Protein AF-A0AAU0QFX9-F1 (afdb_monomer_lite)

Foldseek 3Di:
DDDDDDDDDDPVVQVVLVVVCVVVVHDSVVSVVVVCVVCVVVVVVVVVVVVVVVCCVVVVDDDDDPCRVCVVVVNPDDPPPCPVVPPD

Secondary structure (DSSP, 8-state):
-PPP------HHHHHHHHHHHHHHTS-HHHHHHHHHHHHHHHHHHHHHHHHHHHHHHHTSS----HHHHHHHHT--SPPPTTTTTS--

pLDDT: mean 85.02, std 14.3, range [42.19, 97.88]

Sequence (88 aa):
MTEPMTVHLPEDMRERVVGIARIADCSSDEIIRRAVEYGLDRAEWEVHILEQVRQIRSGEQKTFSVEEIDEMLGIAGEPGEGALEDIR

Radius of gyration: 23.63 Å; chains: 1; bounding box: 54×40×48 Å

Structure (mmCIF, N/CA/C/O backbone):
data_AF-A0AAU0QFX9-F1
#
_entry.id   AF-A0AAU0QFX9-F1
#
loop_
_atom_site.group_PDB
_atom_site.id
_atom_site.type_symbol
_atom_site.label_atom_id
_atom_site.label_alt_id
_atom_site.label_comp_id
_atom_site.label_asym_id
_atom_site.label_entity_id
_atom_site.label_seq_id
_atom_site.pdbx_PDB_ins_code
_atom_site.Cartn_x
_atom_site.Cartn_y
_atom_site.Cartn_z
_atom_site.occupancy
_atom_site.B_iso_or_equiv
_atom_site.auth_seq_id
_atom_site.auth_comp_id
_atom_site.auth_asym_id
_atom_site.auth_atom_id
_atom_site.pdbx_PDB_model_num
ATOM 1 N N . MET A 1 1 ? 17.474 12.836 4.631 1.00 43.97 1 MET A N 1
ATOM 2 C CA . MET A 1 1 ? 18.246 11.856 3.837 1.00 43.97 1 MET A CA 1
ATOM 3 C C . MET A 1 1 ? 17.368 10.636 3.680 1.00 43.97 1 MET A C 1
ATOM 5 O O . MET A 1 1 ? 16.800 10.214 4.675 1.00 43.97 1 MET A O 1
ATOM 9 N N . THR A 1 2 ? 17.187 10.141 2.461 1.00 71.50 2 THR A N 1
ATOM 10 C CA . THR A 1 2 ? 16.379 8.945 2.192 1.00 71.50 2 THR A CA 1
ATOM 11 C C . THR A 1 2 ? 17.262 7.717 2.390 1.00 71.50 2 THR A C 1
ATOM 13 O O . THR A 1 2 ? 18.314 7.625 1.759 1.00 71.50 2 THR A O 1
ATOM 16 N N . GLU A 1 3 ? 16.882 6.813 3.289 1.00 84.94 3 GLU A N 1
ATOM 17 C CA . GLU A 1 3 ? 17.614 5.562 3.505 1.00 84.94 3 GLU A CA 1
ATOM 18 C C . GLU A 1 3 ? 17.178 4.508 2.474 1.00 84.94 3 GLU A C 1
ATOM 20 O O . GLU A 1 3 ? 15.989 4.424 2.152 1.00 84.94 3 GLU A O 1
ATOM 25 N N . PRO A 1 4 ? 18.111 3.719 1.912 1.00 85.88 4 PRO A N 1
ATOM 26 C CA . PRO A 1 4 ? 17.769 2.699 0.931 1.00 85.88 4 PRO A CA 1
ATOM 27 C C . PRO A 1 4 ? 17.007 1.546 1.593 1.00 85.88 4 PRO A C 1
ATOM 29 O O . PRO A 1 4 ? 17.459 0.967 2.579 1.00 85.88 4 PRO A O 1
ATOM 32 N N . MET A 1 5 ? 15.871 1.172 1.007 1.00 86.50 5 MET A N 1
ATOM 33 C CA . MET A 1 5 ? 15.085 0.006 1.408 1.00 86.50 5 MET A CA 1
ATOM 34 C C . MET A 1 5 ? 15.244 -1.101 0.366 1.00 86.50 5 MET A C 1
ATOM 36 O O . MET A 1 5 ? 15.117 -0.855 -0.831 1.00 86.50 5 MET A O 1
ATOM 40 N N . THR A 1 6 ? 15.504 -2.331 0.813 1.00 91.00 6 THR A N 1
ATOM 41 C CA . THR A 1 6 ? 15.515 -3.503 -0.075 1.00 91.00 6 THR A CA 1
ATOM 42 C C . THR A 1 6 ? 14.147 -4.170 -0.051 1.00 91.00 6 THR A C 1
ATOM 44 O O . THR A 1 6 ? 13.646 -4.508 1.020 1.00 91.00 6 THR A O 1
ATOM 47 N N . VAL A 1 7 ? 13.557 -4.384 -1.228 1.00 89.62 7 VAL A N 1
ATOM 48 C CA . VAL A 1 7 ? 12.263 -5.059 -1.384 1.00 89.62 7 VAL A CA 1
ATOM 49 C C . VAL A 1 7 ? 12.455 -6.344 -2.181 1.00 89.62 7 VAL A C 1
ATOM 51 O O . VAL A 1 7 ? 13.066 -6.349 -3.250 1.00 89.62 7 VAL A O 1
ATOM 54 N N . HIS A 1 8 ? 11.909 -7.445 -1.668 1.00 93.94 8 HIS A N 1
ATOM 55 C CA . HIS A 1 8 ? 11.890 -8.720 -2.373 1.00 93.94 8 HIS A CA 1
ATOM 56 C C . HIS A 1 8 ? 10.591 -8.854 -3.161 1.00 93.94 8 HIS A C 1
ATOM 58 O O . HIS A 1 8 ? 9.510 -8.918 -2.581 1.00 93.94 8 HIS A O 1
ATOM 64 N N . LEU A 1 9 ? 10.712 -8.912 -4.487 1.00 93.69 9 LEU A N 1
ATOM 65 C CA . LEU A 1 9 ? 9.583 -9.123 -5.387 1.00 93.69 9 LEU A CA 1
ATOM 66 C C . LEU A 1 9 ? 9.605 -10.551 -5.948 1.00 93.69 9 LEU A C 1
ATOM 68 O O . LEU A 1 9 ? 10.670 -10.987 -6.416 1.00 93.69 9 LEU A O 1
ATOM 72 N N . PRO A 1 10 ? 8.450 -11.245 -5.953 1.00 97.00 10 PRO A N 1
ATOM 73 C CA . PRO A 1 10 ? 8.226 -12.427 -6.780 1.00 97.00 10 PRO A CA 1
ATOM 74 C C . PRO A 1 10 ? 8.606 -12.180 -8.248 1.00 97.00 10 PRO A C 1
ATOM 76 O O . PRO A 1 10 ? 8.587 -11.040 -8.724 1.00 97.00 10 PRO A O 1
ATOM 79 N N . GLU A 1 11 ? 8.986 -13.240 -8.962 1.00 96.38 11 GLU A N 1
ATOM 80 C CA . GLU A 1 11 ? 9.491 -13.151 -10.340 1.00 96.38 11 GLU A CA 1
ATOM 81 C C . GLU A 1 11 ? 8.479 -12.494 -11.290 1.00 96.38 11 GLU A C 1
ATOM 83 O O . GLU A 1 11 ? 8.825 -11.547 -11.994 1.00 96.38 11 GLU A O 1
ATOM 88 N N . ASP A 1 12 ? 7.211 -12.892 -11.209 1.00 97.38 12 ASP A N 1
ATOM 89 C CA . ASP A 1 12 ? 6.113 -12.336 -12.001 1.00 97.38 12 ASP A CA 1
ATOM 90 C C . ASP A 1 12 ? 5.916 -10.830 -11.753 1.00 97.38 12 ASP A C 1
ATOM 92 O O . ASP A 1 12 ? 5.738 -10.044 -12.687 1.00 97.38 12 ASP A O 1
ATOM 96 N N . MET A 1 13 ? 5.996 -10.384 -10.496 1.00 96.19 13 MET A N 1
ATOM 97 C CA . MET A 1 13 ? 5.909 -8.961 -10.162 1.00 96.19 13 MET A CA 1
ATOM 98 C C . MET A 1 13 ? 7.116 -8.185 -10.680 1.00 96.19 13 MET A C 1
ATOM 100 O O . MET A 1 13 ? 6.957 -7.077 -11.196 1.00 96.19 13 MET A O 1
ATOM 104 N N . ARG A 1 14 ? 8.317 -8.761 -10.582 1.00 96.25 14 ARG A N 1
ATOM 105 C CA . ARG A 1 14 ? 9.539 -8.142 -11.103 1.00 96.25 14 ARG A CA 1
ATOM 106 C C . ARG A 1 14 ? 9.449 -7.931 -12.609 1.00 96.25 14 ARG A C 1
ATOM 108 O O . ARG A 1 14 ? 9.742 -6.833 -13.080 1.00 96.25 14 ARG A O 1
ATOM 115 N N . GLU A 1 15 ? 9.017 -8.942 -13.356 1.00 97.38 15 GLU A N 1
ATOM 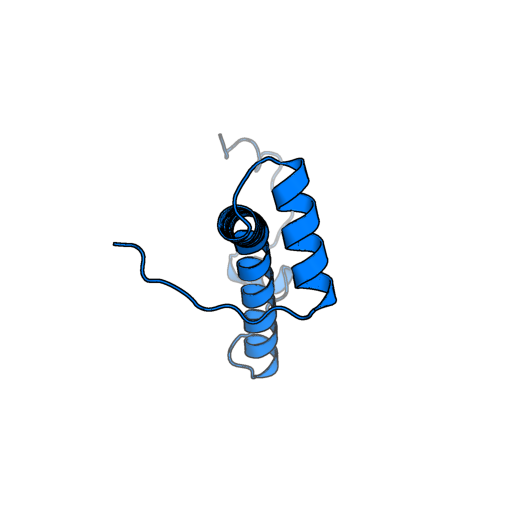116 C CA . GLU A 1 15 ? 8.827 -8.843 -14.804 1.00 97.38 15 GLU A CA 1
ATOM 117 C C . GLU A 1 15 ? 7.832 -7.741 -15.172 1.00 97.38 15 GLU A C 1
ATOM 119 O O . GLU A 1 15 ? 8.095 -6.937 -16.070 1.00 97.38 15 GLU A O 1
ATOM 124 N N . ARG A 1 16 ? 6.723 -7.640 -14.430 1.00 97.44 16 ARG A N 1
ATOM 125 C CA . ARG A 1 16 ? 5.725 -6.580 -14.620 1.00 97.44 16 ARG A CA 1
ATOM 126 C C . ARG A 1 16 ? 6.297 -5.189 -14.358 1.00 97.44 16 ARG A C 1
ATOM 128 O O . ARG A 1 16 ? 6.079 -4.295 -15.173 1.00 97.44 16 ARG A O 1
ATOM 135 N N . VAL A 1 17 ? 7.042 -5.002 -13.267 1.00 97.00 17 VAL A N 1
ATOM 136 C CA . VAL A 1 17 ? 7.694 -3.719 -12.945 1.00 97.00 17 VAL A CA 1
ATOM 137 C C . VAL A 1 17 ? 8.673 -3.320 -14.048 1.00 97.00 17 VAL A C 1
ATOM 139 O O . VAL A 1 17 ? 8.615 -2.192 -14.533 1.00 97.00 17 VAL A O 1
ATOM 142 N N . VAL A 1 18 ? 9.525 -4.247 -14.497 1.00 97.25 18 VAL A N 1
ATOM 143 C CA . VAL A 1 18 ? 10.483 -3.999 -15.587 1.00 97.25 18 VAL A CA 1
ATOM 144 C C . VAL A 1 18 ? 9.761 -3.669 -16.895 1.00 97.25 18 VAL A C 1
ATOM 146 O O . VAL A 1 18 ? 10.182 -2.766 -17.618 1.00 97.25 18 VAL A O 1
ATOM 149 N N . GLY A 1 19 ? 8.665 -4.367 -17.201 1.00 97.81 19 GLY A N 1
ATOM 150 C CA . GLY A 1 19 ? 7.838 -4.095 -18.376 1.00 97.81 19 GLY A CA 1
ATOM 151 C C . GLY A 1 19 ? 7.249 -2.684 -18.362 1.00 97.81 19 GLY A C 1
ATOM 152 O O . GLY A 1 19 ? 7.368 -1.961 -19.350 1.00 97.81 19 GLY A O 1
ATOM 153 N N . ILE A 1 20 ? 6.678 -2.264 -17.230 1.00 97.31 20 ILE A N 1
ATOM 154 C CA . ILE A 1 20 ? 6.118 -0.916 -17.060 1.00 97.31 20 ILE A CA 1
ATOM 155 C C . ILE A 1 20 ? 7.219 0.144 -17.152 1.00 97.31 20 ILE A C 1
ATOM 157 O O . ILE A 1 20 ? 7.053 1.122 -17.874 1.00 97.31 20 ILE A O 1
ATOM 161 N N . ALA A 1 21 ? 8.350 -0.066 -16.475 1.00 97.62 21 ALA A N 1
ATOM 162 C CA . ALA A 1 21 ? 9.480 0.861 -16.474 1.00 97.62 21 ALA A CA 1
ATOM 163 C C . ALA A 1 21 ? 10.024 1.111 -17.892 1.00 97.62 21 ALA A C 1
ATOM 165 O O . ALA A 1 21 ? 10.278 2.252 -18.267 1.00 97.62 21 ALA A O 1
ATOM 166 N N . ARG A 1 22 ? 10.116 0.057 -18.720 1.00 97.62 22 ARG A N 1
ATOM 167 C CA . ARG A 1 22 ? 10.511 0.174 -20.135 1.00 97.62 22 ARG A CA 1
ATOM 168 C C . ARG A 1 22 ? 9.528 0.995 -20.965 1.00 97.62 22 ARG A C 1
ATOM 170 O O . ARG A 1 22 ? 9.960 1.744 -21.830 1.00 97.62 22 ARG A O 1
ATOM 177 N N . ILE A 1 23 ? 8.224 0.834 -20.737 1.00 97.88 23 ILE A N 1
ATOM 178 C CA . ILE A 1 23 ? 7.185 1.580 -21.467 1.00 97.88 23 ILE A CA 1
ATOM 179 C C . ILE A 1 23 ? 7.169 3.050 -21.035 1.00 97.88 23 ILE A C 1
ATOM 181 O O . ILE A 1 23 ? 6.979 3.933 -21.866 1.00 97.88 23 ILE A O 1
ATOM 185 N N . ALA A 1 24 ? 7.356 3.305 -19.740 1.00 95.19 24 ALA A N 1
ATOM 186 C CA . ALA A 1 24 ? 7.326 4.637 -19.146 1.00 95.19 24 ALA A CA 1
ATOM 187 C C . ALA A 1 24 ? 8.654 5.410 -19.270 1.00 95.19 24 ALA A C 1
ATOM 189 O O . ALA A 1 24 ? 8.704 6.558 -18.836 1.00 95.19 24 ALA A O 1
ATOM 190 N N . ASP A 1 25 ? 9.695 4.790 -19.838 1.00 97.25 25 ASP A N 1
ATOM 191 C CA . ASP A 1 25 ? 11.060 5.324 -19.947 1.00 97.25 25 ASP A CA 1
ATOM 192 C C . ASP A 1 25 ? 11.624 5.826 -18.604 1.00 97.25 25 ASP A C 1
ATOM 194 O O . ASP A 1 25 ? 12.129 6.939 -18.472 1.00 97.25 25 ASP A O 1
ATOM 198 N N . CYS A 1 26 ? 11.499 4.997 -17.563 1.00 96.19 26 CYS A N 1
ATOM 199 C CA . CYS A 1 26 ? 11.996 5.306 -16.223 1.00 96.19 26 CYS A CA 1
ATOM 200 C C . CYS A 1 26 ? 12.622 4.083 -15.535 1.00 96.19 26 CYS A C 1
ATOM 202 O O . CYS A 1 26 ? 12.682 2.982 -16.089 1.00 96.19 26 CYS A O 1
ATOM 204 N N . SER A 1 27 ? 13.143 4.270 -14.318 1.00 96.88 27 SER A N 1
ATOM 205 C CA . SER A 1 27 ? 13.750 3.177 -13.553 1.00 96.88 27 SER A CA 1
ATOM 206 C C . SER A 1 27 ? 12.692 2.290 -12.887 1.00 96.88 27 SER A C 1
ATOM 208 O O . SER A 1 27 ? 11.588 2.722 -12.554 1.00 96.88 27 SER A O 1
ATOM 210 N N . SER A 1 28 ? 13.042 1.025 -12.640 1.00 94.88 28 SER A N 1
ATOM 211 C CA . SER A 1 28 ? 12.181 0.110 -11.874 1.00 94.88 28 SER A CA 1
ATOM 212 C C . SER A 1 28 ? 11.928 0.613 -10.450 1.00 94.88 28 SER A C 1
ATOM 214 O O . SER A 1 28 ? 10.808 0.501 -9.958 1.00 94.88 28 SER A O 1
ATOM 216 N N . ASP A 1 29 ? 12.929 1.233 -9.825 1.00 94.62 29 ASP A N 1
ATOM 217 C CA . ASP A 1 29 ? 12.816 1.823 -8.488 1.00 94.62 29 ASP A CA 1
ATOM 218 C C . ASP A 1 29 ? 11.788 2.955 -8.457 1.00 94.62 29 ASP A C 1
ATOM 220 O O . ASP A 1 29 ? 11.029 3.082 -7.498 1.00 94.62 29 ASP A O 1
ATOM 224 N N . GLU A 1 30 ? 11.709 3.755 -9.522 1.00 95.38 30 GLU A N 1
ATOM 225 C CA . GLU A 1 30 ? 10.710 4.811 -9.622 1.00 95.38 30 GLU A CA 1
ATOM 226 C C . GLU A 1 30 ? 9.293 4.241 -9.725 1.00 95.38 30 GLU A C 1
ATOM 228 O O . GLU A 1 30 ? 8.383 4.738 -9.060 1.00 95.38 30 GLU A O 1
ATOM 233 N N . ILE A 1 31 ? 9.103 3.173 -10.504 1.00 96.44 31 ILE A N 1
ATOM 234 C CA . ILE A 1 31 ? 7.815 2.475 -10.584 1.00 96.44 31 ILE A CA 1
ATOM 235 C C . ILE A 1 31 ? 7.421 1.892 -9.225 1.00 96.44 31 ILE A C 1
ATOM 237 O O . ILE A 1 31 ? 6.275 2.059 -8.809 1.00 96.44 31 ILE A O 1
ATOM 241 N N . ILE A 1 32 ? 8.358 1.257 -8.513 1.00 95.12 32 ILE A N 1
ATOM 242 C CA . ILE A 1 32 ? 8.113 0.698 -7.175 1.00 95.12 32 ILE A CA 1
ATOM 243 C C . ILE A 1 32 ? 7.745 1.813 -6.197 1.00 95.12 32 ILE A C 1
ATOM 245 O O . ILE A 1 32 ? 6.730 1.705 -5.513 1.00 95.12 32 ILE A O 1
ATOM 249 N N . ARG A 1 33 ? 8.515 2.907 -6.169 1.00 94.00 33 ARG A N 1
ATOM 250 C CA . ARG A 1 33 ? 8.237 4.069 -5.317 1.00 94.00 33 ARG A CA 1
ATOM 251 C C . ARG A 1 33 ? 6.835 4.615 -5.573 1.00 94.00 33 ARG A C 1
ATOM 253 O O . ARG A 1 33 ? 6.071 4.771 -4.629 1.00 94.00 33 ARG A O 1
ATOM 260 N N . ARG A 1 34 ? 6.471 4.849 -6.839 1.00 94.12 34 ARG A N 1
ATOM 261 C CA . ARG A 1 34 ? 5.135 5.346 -7.206 1.00 94.12 34 ARG A CA 1
ATOM 262 C C . ARG A 1 34 ? 4.040 4.373 -6.782 1.00 94.12 34 ARG A C 1
ATOM 264 O O . ARG A 1 34 ? 3.026 4.803 -6.251 1.00 94.12 34 ARG A O 1
ATOM 271 N N . ALA A 1 35 ? 4.233 3.072 -6.997 1.00 94.12 35 ALA A N 1
ATOM 272 C CA . ALA A 1 35 ? 3.261 2.060 -6.594 1.00 94.12 35 ALA A CA 1
ATOM 273 C C . ALA A 1 35 ? 3.050 2.031 -5.071 1.00 94.12 35 ALA A C 1
ATOM 275 O O . ALA A 1 35 ? 1.912 1.918 -4.622 1.00 94.12 35 ALA A O 1
ATOM 276 N N . VAL A 1 36 ? 4.126 2.175 -4.291 1.00 93.50 36 VAL A N 1
ATOM 277 C CA . VAL A 1 36 ? 4.053 2.287 -2.828 1.00 93.50 36 VAL A CA 1
ATOM 278 C C . VAL A 1 36 ? 3.333 3.570 -2.421 1.00 93.50 36 VAL A C 1
ATOM 280 O O . VAL A 1 36 ? 2.408 3.497 -1.624 1.00 93.50 36 VAL A O 1
ATOM 283 N N . GLU A 1 37 ? 3.686 4.719 -3.005 1.00 92.94 37 GLU A N 1
ATOM 284 C CA . GLU A 1 37 ? 3.035 6.008 -2.723 1.00 92.94 37 GLU A CA 1
ATOM 285 C C . GLU A 1 37 ? 1.526 5.961 -2.991 1.00 92.94 37 GLU A C 1
ATOM 287 O O . GLU A 1 37 ? 0.743 6.386 -2.149 1.00 92.94 37 GLU A O 1
ATOM 292 N N . TYR A 1 38 ? 1.097 5.382 -4.116 1.00 92.88 38 TYR A N 1
ATOM 293 C CA . TYR A 1 38 ? -0.330 5.232 -4.424 1.00 92.88 38 TYR A CA 1
ATOM 294 C C . TYR A 1 38 ? -1.062 4.256 -3.495 1.00 92.88 38 TYR A C 1
ATOM 296 O O . TYR A 1 38 ? -2.277 4.359 -3.334 1.00 92.88 38 TYR A O 1
ATOM 304 N N . GLY A 1 39 ? -0.355 3.272 -2.939 1.00 94.00 39 GLY A N 1
ATOM 305 C CA . GLY A 1 39 ? -0.940 2.250 -2.075 1.00 94.00 39 GLY A CA 1
ATOM 306 C C . GLY A 1 39 ? -0.956 2.617 -0.593 1.00 94.00 39 GLY A C 1
ATOM 307 O O . GLY A 1 39 ? -1.677 1.965 0.162 1.00 94.00 39 GLY A O 1
ATOM 308 N N . LEU A 1 40 ? -0.176 3.619 -0.175 1.00 94.44 40 LEU A N 1
ATOM 309 C CA . LEU A 1 40 ? 0.126 3.844 1.236 1.00 94.44 40 LEU A CA 1
ATOM 310 C C . LEU A 1 40 ? -1.113 4.252 2.037 1.00 94.44 40 LEU A C 1
ATOM 312 O O . LEU A 1 40 ? -1.442 3.565 2.998 1.00 94.44 40 LEU A O 1
ATOM 316 N N . ASP A 1 41 ? -1.858 5.261 1.581 1.00 90.75 41 ASP A N 1
ATOM 317 C CA . ASP A 1 41 ? -3.079 5.733 2.258 1.00 90.75 41 ASP A CA 1
ATOM 318 C C . ASP A 1 41 ? -4.095 4.599 2.459 1.00 90.75 41 ASP A C 1
ATOM 320 O O . ASP A 1 41 ? -4.726 4.454 3.509 1.00 90.75 41 ASP A O 1
ATOM 324 N N . ARG A 1 42 ? -4.238 3.744 1.439 1.00 93.19 42 ARG A N 1
ATOM 325 C CA . ARG A 1 42 ? -5.124 2.583 1.504 1.00 93.19 42 ARG A CA 1
ATOM 326 C C . ARG A 1 42 ? -4.615 1.549 2.504 1.00 93.19 42 ARG A C 1
ATOM 328 O O . ARG A 1 42 ? -5.409 1.035 3.285 1.00 93.19 42 ARG A O 1
ATOM 335 N N . ALA A 1 43 ? -3.323 1.233 2.470 1.00 94.25 43 ALA A N 1
ATOM 336 C CA . ALA A 1 43 ? -2.721 0.271 3.385 1.00 94.25 43 ALA A CA 1
ATOM 337 C C . ALA A 1 43 ? -2.823 0.744 4.844 1.00 94.25 43 ALA A C 1
ATOM 339 O O . ALA A 1 43 ? -3.152 -0.053 5.720 1.00 94.25 43 ALA A O 1
ATOM 340 N N . GLU A 1 44 ? -2.606 2.035 5.101 1.00 94.62 44 GLU A N 1
ATOM 341 C CA . GLU A 1 44 ? -2.778 2.642 6.423 1.00 94.62 44 GLU A CA 1
ATOM 342 C C . GLU A 1 44 ? -4.213 2.484 6.930 1.00 94.62 44 GLU A C 1
ATOM 344 O O . GLU A 1 44 ? -4.425 2.027 8.056 1.00 94.62 44 GLU A O 1
ATOM 349 N N . TRP A 1 45 ? -5.202 2.787 6.084 1.00 94.06 45 TRP A N 1
ATOM 350 C CA . TRP A 1 45 ? -6.609 2.590 6.426 1.00 94.06 45 TRP A CA 1
ATOM 351 C C . TRP A 1 45 ? -6.934 1.117 6.716 1.00 94.06 45 TRP A C 1
ATOM 353 O O . TRP A 1 45 ? -7.548 0.814 7.739 1.00 94.06 45 TRP A O 1
ATOM 363 N N . GLU A 1 46 ? -6.488 0.186 5.866 1.00 95.75 46 GLU A N 1
ATOM 364 C CA . GLU A 1 46 ? -6.728 -1.253 6.054 1.00 95.75 46 GLU A CA 1
ATOM 365 C C . GLU A 1 46 ? -6.120 -1.759 7.374 1.00 95.75 46 GLU A C 1
ATOM 367 O O . GLU A 1 46 ? -6.783 -2.475 8.130 1.00 95.75 46 GLU A O 1
ATOM 372 N N . VAL A 1 47 ? -4.893 -1.341 7.699 1.00 95.44 47 VAL A N 1
ATOM 373 C CA . VAL A 1 47 ? -4.236 -1.671 8.973 1.00 95.44 47 VAL A CA 1
ATOM 374 C C . VAL A 1 47 ? -5.008 -1.093 10.157 1.00 95.44 47 VAL A C 1
ATOM 376 O O . VAL A 1 47 ? -5.216 -1.801 11.143 1.00 95.44 47 VAL A O 1
ATOM 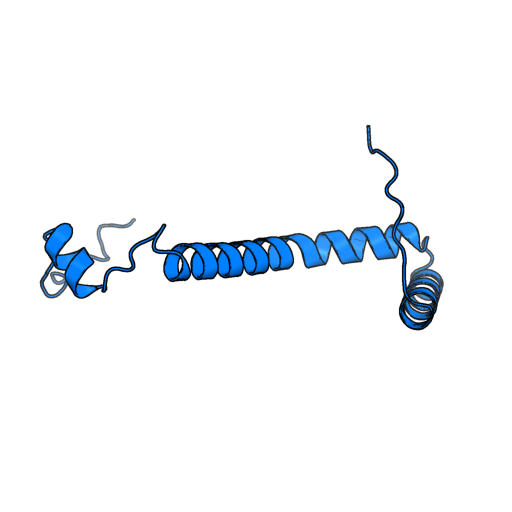379 N N . HIS A 1 48 ? -5.473 0.154 10.064 1.00 94.50 48 HIS A N 1
ATOM 380 C CA . HIS A 1 48 ? -6.240 0.786 11.135 1.00 94.50 48 HIS A CA 1
ATOM 381 C C . HIS A 1 48 ? -7.535 0.024 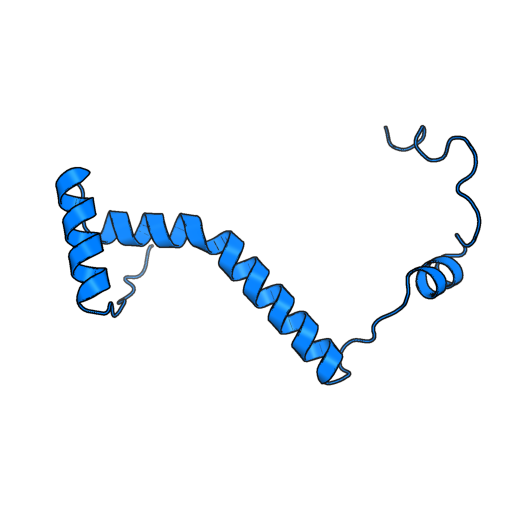11.442 1.00 94.50 48 HIS A C 1
ATOM 383 O O . HIS A 1 48 ? -7.826 -0.259 12.604 1.00 94.50 48 HIS A O 1
ATOM 389 N N . ILE A 1 49 ? -8.280 -0.382 10.411 1.00 93.69 49 ILE A N 1
ATOM 390 C CA . ILE A 1 49 ? -9.504 -1.177 10.578 1.00 93.69 49 ILE A CA 1
ATOM 391 C C . ILE A 1 49 ? -9.198 -2.530 11.228 1.00 93.69 49 ILE A C 1
ATOM 393 O O . ILE A 1 49 ? -9.898 -2.953 12.151 1.00 93.69 49 ILE A O 1
ATOM 397 N N . LEU A 1 50 ? -8.151 -3.223 10.773 1.00 94.50 50 LEU A N 1
ATOM 398 C CA . LEU A 1 50 ? -7.761 -4.512 11.349 1.00 94.50 50 LEU A CA 1
ATOM 399 C C . LEU A 1 50 ? -7.371 -4.382 12.824 1.00 94.50 50 LEU A C 1
ATOM 401 O O . LEU A 1 50 ? -7.736 -5.237 13.635 1.00 94.50 50 LEU A O 1
ATOM 405 N N . GLU A 1 51 ? -6.684 -3.299 13.176 1.00 93.19 51 GLU A N 1
ATOM 406 C CA . GLU A 1 51 ? -6.322 -2.980 14.551 1.00 93.19 51 GLU A CA 1
ATOM 407 C C . GLU A 1 51 ? -7.558 -2.720 15.420 1.00 93.19 51 GLU A C 1
ATOM 409 O O . GLU A 1 51 ? -7.683 -3.307 16.494 1.00 93.19 51 GLU A O 1
ATOM 414 N N . GLN A 1 52 ? -8.515 -1.922 14.940 1.00 90.44 52 GLN A N 1
ATOM 415 C CA . GLN A 1 52 ? -9.782 -1.684 15.640 1.00 90.44 52 GLN A CA 1
ATOM 416 C C . GLN A 1 52 ? -10.549 -2.990 15.873 1.00 90.44 52 GLN A C 1
ATOM 418 O O . GLN A 1 52 ? -10.980 -3.280 16.989 1.00 90.44 52 GLN A O 1
ATOM 423 N N . VAL A 1 53 ? -10.665 -3.834 14.844 1.00 91.75 53 VAL A N 1
ATOM 424 C CA . VAL A 1 53 ? -11.309 -5.150 14.968 1.00 91.75 53 VAL A CA 1
ATOM 425 C C . VAL A 1 53 ? -10.591 -6.017 16.002 1.00 91.75 53 VAL A C 1
ATOM 427 O O . VAL A 1 53 ? -11.252 -6.707 16.783 1.00 91.75 53 VAL A O 1
ATOM 430 N N . ARG A 1 54 ? -9.252 -5.990 16.040 1.00 93.38 54 ARG A N 1
ATOM 431 C CA . ARG A 1 54 ? -8.473 -6.708 17.056 1.00 93.38 54 ARG A CA 1
ATOM 432 C C . ARG A 1 54 ? -8.801 -6.203 18.459 1.00 93.38 54 ARG A C 1
ATOM 434 O O . ARG A 1 54 ? -9.082 -7.032 19.318 1.00 93.38 54 ARG A O 1
ATOM 441 N N . GLN A 1 55 ? -8.796 -4.888 18.671 1.00 91.25 55 GLN A N 1
ATOM 442 C CA . GLN A 1 55 ? -9.061 -4.255 19.969 1.00 91.25 55 GLN A CA 1
ATOM 443 C C . GLN A 1 55 ? -10.481 -4.539 20.477 1.00 91.25 55 GLN A C 1
ATOM 445 O O . GLN A 1 55 ? -10.682 -4.795 21.662 1.00 91.25 55 GLN A O 1
ATOM 450 N N . ILE A 1 56 ? -11.469 -4.566 19.580 1.00 89.19 56 ILE A N 1
ATOM 451 C CA . ILE A 1 56 ? -12.840 -4.960 19.924 1.00 89.19 56 ILE A CA 1
ATOM 452 C C . ILE A 1 56 ? -12.880 -6.436 20.337 1.00 89.19 56 ILE A C 1
ATOM 454 O O . ILE A 1 56 ? -13.466 -6.785 21.360 1.00 89.19 56 ILE A O 1
ATOM 458 N N . ARG A 1 57 ? -12.230 -7.323 19.570 1.00 86.94 57 ARG A N 1
ATOM 459 C CA . ARG A 1 57 ? -12.203 -8.768 19.863 1.00 86.94 57 ARG A CA 1
ATOM 460 C C . ARG A 1 57 ? -11.449 -9.110 21.145 1.00 86.94 57 ARG A C 1
ATOM 462 O O . ARG A 1 57 ? -11.830 -10.063 21.817 1.00 86.94 57 ARG A O 1
ATOM 469 N N . SER A 1 58 ? -10.391 -8.373 21.474 1.00 91.44 58 SER A N 1
ATOM 470 C CA . SER A 1 58 ? -9.647 -8.543 22.727 1.00 91.44 58 SER A CA 1
ATOM 471 C C . SER A 1 58 ? -10.363 -7.929 23.934 1.00 91.44 58 SER A C 1
ATOM 473 O O . SER A 1 58 ? -9.956 -8.182 25.066 1.00 91.44 58 SER A O 1
ATOM 475 N N . GLY A 1 59 ? -11.429 -7.150 23.715 1.00 85.75 59 GLY A N 1
ATOM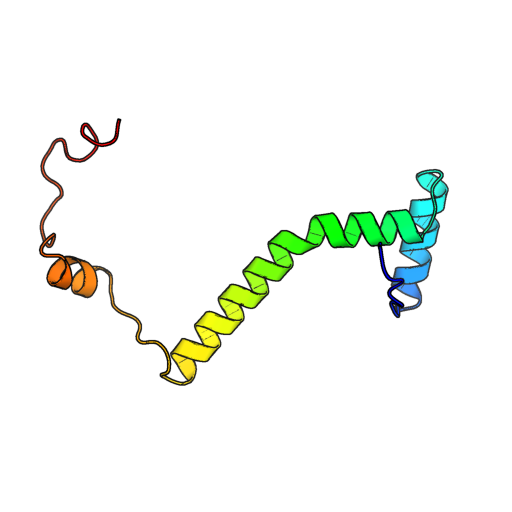 476 C CA . GLY A 1 59 ? -12.131 -6.409 24.763 1.00 85.75 59 GLY A CA 1
ATOM 477 C C . GLY A 1 59 ? -11.379 -5.165 25.251 1.00 85.75 59 GLY A C 1
ATOM 478 O O . GLY A 1 59 ? -11.785 -4.569 26.246 1.00 85.75 59 GLY A O 1
ATOM 479 N N . GLU A 1 60 ? -10.303 -4.766 24.563 1.00 84.38 60 GLU A N 1
ATOM 480 C CA . GLU A 1 60 ? -9.567 -3.518 24.813 1.00 84.38 60 GLU A CA 1
ATOM 481 C C . GLU A 1 60 ? -10.395 -2.287 24.420 1.00 84.38 60 GLU A C 1
ATOM 483 O O . GLU A 1 60 ? -10.299 -1.244 25.066 1.00 84.38 60 GLU A O 1
ATOM 488 N N . GLN A 1 61 ? -11.245 -2.418 23.398 1.00 81.88 61 GLN A N 1
ATOM 489 C CA . GLN A 1 61 ? -12.261 -1.431 23.043 1.00 81.88 61 GLN A CA 1
ATOM 490 C C . GLN A 1 61 ? -13.664 -2.000 23.232 1.00 81.88 61 GLN A C 1
ATOM 492 O O . GLN A 1 61 ? -13.956 -3.139 22.868 1.00 81.88 61 GLN A O 1
ATOM 497 N N . LYS A 1 62 ? -14.557 -1.163 23.766 1.00 73.75 62 LYS A N 1
ATOM 498 C CA . LYS A 1 62 ? -15.996 -1.423 23.772 1.00 73.75 62 LYS A CA 1
ATOM 499 C C . LYS A 1 62 ? -16.625 -0.766 22.554 1.00 73.75 62 LYS A C 1
ATOM 501 O O . LYS A 1 62 ? -16.276 0.358 22.205 1.00 73.75 62 LYS A O 1
ATOM 506 N N . THR A 1 63 ? -17.555 -1.475 21.933 1.00 76.12 63 THR A N 1
ATOM 507 C CA . THR A 1 63 ? -18.465 -0.884 20.954 1.00 76.12 63 THR A CA 1
ATOM 508 C C . THR A 1 63 ? -19.702 -0.394 21.695 1.00 76.12 63 THR A C 1
ATOM 510 O O . THR A 1 63 ? -20.129 -1.025 22.662 1.00 76.12 63 THR A O 1
ATOM 513 N N . PHE A 1 64 ? -20.229 0.743 21.261 1.00 75.81 64 PHE A N 1
ATOM 514 C CA . PHE A 1 64 ? -21.502 1.292 21.708 1.00 75.81 64 PHE A CA 1
ATOM 515 C C . PHE A 1 64 ? -22.390 1.413 20.469 1.00 75.81 64 PHE A C 1
ATOM 517 O O . PHE A 1 64 ? -21.899 1.745 19.385 1.00 75.81 64 PHE A O 1
ATOM 524 N N . SER A 1 65 ? -23.670 1.100 20.611 1.00 78.62 65 SER A N 1
ATOM 525 C CA . SER A 1 65 ? -24.691 1.406 19.611 1.00 78.62 65 SER A CA 1
ATOM 526 C C . SER A 1 65 ? -24.885 2.919 19.479 1.00 78.62 65 SER A C 1
ATOM 528 O O . SER A 1 65 ? -24.477 3.692 20.349 1.00 78.62 65 SER A O 1
ATOM 530 N N . VAL A 1 66 ? -25.491 3.352 18.372 1.00 76.81 66 VAL A N 1
ATOM 531 C CA . VAL A 1 66 ? -25.776 4.777 18.142 1.00 76.81 66 VAL A CA 1
ATOM 532 C C . VAL A 1 66 ? -26.741 5.288 19.206 1.00 76.81 66 VAL A C 1
ATOM 534 O O . VAL A 1 66 ? -26.513 6.348 19.769 1.0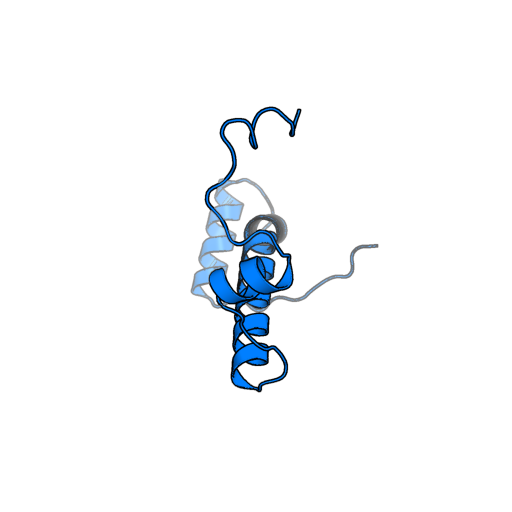0 76.81 66 VAL A O 1
ATOM 537 N N . GLU A 1 67 ? -27.738 4.486 19.568 1.00 80.19 67 GLU A N 1
ATOM 538 C CA . GLU A 1 67 ? -28.715 4.805 20.603 1.00 80.19 67 GLU A CA 1
ATOM 539 C C . GLU A 1 67 ? -28.057 4.972 21.982 1.00 80.19 67 GLU A C 1
ATOM 541 O O . GLU A 1 67 ? -28.381 5.909 22.709 1.00 80.19 67 GLU A O 1
ATOM 546 N N . GLU A 1 68 ? -27.089 4.112 22.328 1.00 81.06 68 GLU A N 1
ATOM 547 C CA . GLU A 1 68 ? -26.304 4.255 23.562 1.00 81.06 68 GLU A CA 1
ATOM 548 C C . GLU A 1 68 ? -25.466 5.542 23.553 1.00 81.06 68 GLU A C 1
ATOM 550 O O . GLU A 1 68 ? -25.372 6.218 24.576 1.00 81.06 68 GLU A O 1
ATOM 555 N N . ILE A 1 69 ? -24.871 5.907 22.413 1.00 79.94 69 ILE A N 1
ATOM 556 C CA . ILE A 1 69 ? -24.117 7.161 22.272 1.00 79.94 69 ILE A CA 1
ATOM 557 C C . ILE A 1 69 ? -25.049 8.375 22.370 1.00 79.94 69 ILE A C 1
ATOM 559 O O . ILE A 1 69 ? -24.714 9.335 23.064 1.00 79.94 69 ILE A O 1
ATOM 563 N N . ASP A 1 70 ? -26.218 8.330 21.735 1.00 81.62 70 ASP A N 1
ATOM 564 C CA . ASP A 1 70 ? -27.200 9.414 21.756 1.00 81.62 70 ASP A CA 1
ATOM 565 C C . ASP A 1 70 ? -27.750 9.649 23.166 1.00 81.62 70 ASP A C 1
ATOM 567 O O . ASP A 1 70 ? -27.896 10.794 23.604 1.00 81.62 70 ASP A O 1
ATOM 571 N N . GLU A 1 71 ? -27.998 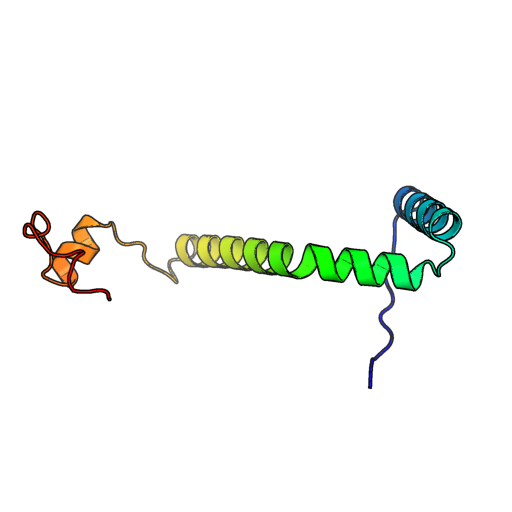8.572 23.914 1.00 80.50 71 GLU A N 1
ATOM 572 C CA . GLU A 1 71 ? -28.368 8.641 25.327 1.00 80.50 71 GLU A CA 1
ATOM 573 C C . GLU A 1 71 ? -27.217 9.204 26.177 1.00 80.50 71 GLU A C 1
ATOM 575 O O . GLU A 1 71 ? -27.430 10.120 26.975 1.00 80.50 71 GLU A O 1
ATOM 580 N N . MET A 1 72 ? -25.982 8.731 25.968 1.00 79.44 72 MET A N 1
ATOM 581 C CA . MET A 1 72 ? -24.797 9.218 26.687 1.00 79.44 72 MET A CA 1
ATOM 582 C C . MET A 1 72 ? -24.502 10.702 26.437 1.00 79.44 72 MET A C 1
ATOM 584 O O . MET A 1 72 ? -24.034 11.396 27.342 1.00 79.44 72 MET A O 1
ATOM 588 N N . LEU A 1 73 ? -24.751 11.188 25.220 1.00 81.06 73 LEU A N 1
ATOM 589 C CA . LEU A 1 73 ? -24.550 12.582 24.827 1.00 81.06 73 LEU A CA 1
ATOM 590 C C . LEU A 1 73 ? -25.770 13.467 25.125 1.00 81.06 73 LEU A C 1
ATOM 592 O O . LEU A 1 73 ? -25.682 14.686 24.980 1.00 81.06 73 LEU A O 1
ATOM 596 N N . GLY A 1 74 ? -26.890 12.884 25.567 1.00 77.38 74 GLY A N 1
ATOM 597 C CA . GLY A 1 74 ? -28.127 13.613 25.854 1.00 77.38 74 GLY A CA 1
ATOM 598 C C . GLY A 1 74 ? -28.813 14.179 24.607 1.00 77.38 74 GLY A C 1
ATOM 599 O O . GLY A 1 74 ? -29.563 15.147 24.715 1.00 77.38 74 GLY A O 1
ATOM 600 N N . ILE A 1 75 ? -28.544 13.597 23.435 1.00 79.00 75 ILE A N 1
ATOM 601 C CA . ILE A 1 75 ? -29.111 13.987 22.133 1.00 79.00 75 ILE A CA 1
ATOM 602 C C . ILE A 1 75 ? -30.219 13.036 21.663 1.00 79.00 75 ILE A C 1
ATOM 604 O O . ILE A 1 75 ? -30.731 13.197 20.561 1.00 79.00 75 ILE A O 1
ATOM 608 N N . ALA A 1 76 ? -30.615 12.072 22.499 1.00 63.91 76 ALA A N 1
ATOM 609 C CA . ALA A 1 76 ? -31.701 11.140 22.214 1.00 63.91 76 ALA A CA 1
ATOM 610 C C . ALA A 1 76 ? -33.040 11.875 21.960 1.00 63.91 76 ALA A C 1
ATOM 612 O O . ALA A 1 76 ? -33.734 12.294 22.889 1.00 63.91 76 ALA A O 1
ATOM 613 N N . GLY A 1 77 ? -33.393 12.023 20.680 1.00 65.44 77 GLY A N 1
ATOM 614 C CA . GLY A 1 77 ? -34.602 12.670 20.164 1.00 65.44 77 GLY A CA 1
ATOM 615 C C . GLY A 1 77 ? -34.484 12.935 18.656 1.00 65.44 77 GLY A C 1
ATOM 616 O O . GLY A 1 77 ? -33.380 12.933 18.117 1.00 65.44 77 GLY A O 1
ATOM 617 N N . GLU A 1 78 ? -35.603 13.143 17.950 1.00 61.41 78 GLU A N 1
ATOM 618 C CA . GLU A 1 78 ? -35.539 13.591 16.548 1.00 61.41 78 GLU A CA 1
ATOM 619 C C . GLU A 1 78 ? -34.773 14.926 16.473 1.00 61.41 78 GLU A C 1
ATOM 621 O O . GLU A 1 78 ? -35.016 15.803 17.313 1.00 61.41 78 GLU A O 1
ATOM 626 N N . PRO A 1 79 ? -33.853 15.113 15.504 1.00 59.34 79 PRO A N 1
ATOM 627 C CA . PRO A 1 79 ? -33.190 16.396 15.325 1.00 59.34 79 PRO A CA 1
ATOM 628 C C . PRO A 1 79 ? -34.260 17.473 15.138 1.00 59.34 79 PRO A C 1
ATOM 630 O O . PRO A 1 79 ? -35.124 17.350 14.270 1.00 59.34 79 PRO A O 1
ATOM 633 N N . GLY A 1 80 ? -34.215 18.518 15.969 1.00 57.91 80 GLY A N 1
ATOM 634 C CA . GLY A 1 80 ? -35.122 19.652 15.826 1.00 57.91 80 GLY A CA 1
ATOM 635 C C . GLY A 1 80 ? -35.025 20.223 14.410 1.00 57.91 80 GLY A C 1
ATOM 636 O O . GLY A 1 80 ? -33.922 20.357 13.872 1.00 57.91 80 GLY A O 1
ATOM 637 N N . GLU A 1 81 ? -36.174 20.531 13.803 1.00 48.38 81 GLU A N 1
ATOM 638 C CA . GLU A 1 81 ? -36.269 21.214 12.508 1.00 48.38 81 GLU A CA 1
ATOM 639 C C . GLU A 1 81 ? -35.336 22.445 12.523 1.00 48.38 81 GLU A C 1
ATOM 641 O O . GLU A 1 81 ? -35.600 23.411 13.236 1.00 48.38 81 GLU A O 1
ATOM 646 N N . GLY A 1 82 ? -34.201 22.373 11.813 1.00 55.47 82 GLY A N 1
ATOM 647 C CA . GLY A 1 82 ? -33.178 23.433 11.770 1.00 55.47 82 GLY A CA 1
ATOM 648 C C . GLY A 1 82 ? -31.754 23.035 12.187 1.00 55.47 82 GLY A C 1
ATOM 649 O O . GLY A 1 82 ? -30.831 23.804 11.947 1.00 55.47 82 GLY A O 1
ATOM 650 N N . ALA A 1 83 ? -31.516 21.830 12.722 1.00 59.09 83 ALA A N 1
ATOM 651 C CA . ALA A 1 83 ? -30.188 21.418 13.220 1.00 59.09 83 ALA A CA 1
ATOM 652 C C . ALA A 1 83 ? -29.034 21.469 12.184 1.00 59.09 83 ALA A C 1
ATOM 654 O O . ALA A 1 83 ? -27.863 21.490 12.555 1.00 59.09 83 ALA A O 1
ATOM 655 N N . LEU A 1 84 ? -29.349 21.492 10.884 1.00 58.81 84 LEU A N 1
ATOM 656 C CA . LEU A 1 84 ? -28.368 21.609 9.795 1.00 58.81 84 LEU A CA 1
ATOM 657 C C . LEU A 1 84 ? -28.080 23.061 9.374 1.00 58.81 84 LEU A C 1
ATOM 659 O O . LEU A 1 84 ? -27.159 23.286 8.592 1.00 58.81 84 LEU A O 1
ATOM 663 N N . GLU A 1 85 ? -28.843 24.043 9.861 1.00 59.84 85 GLU A N 1
ATOM 664 C CA . GLU A 1 85 ? -28.661 25.460 9.516 1.00 59.84 85 GLU A CA 1
ATOM 665 C C . GLU A 1 85 ? -27.553 26.134 10.348 1.00 59.84 85 GLU A C 1
ATOM 667 O O . GLU A 1 85 ? -26.971 27.123 9.902 1.00 59.84 85 GLU A O 1
ATOM 672 N N . ASP A 1 86 ? -27.198 25.550 11.499 1.00 54.50 86 ASP A N 1
ATOM 673 C CA . ASP A 1 86 ? -26.205 26.082 12.445 1.00 54.50 86 ASP A CA 1
ATOM 674 C C . ASP A 1 86 ? -24.748 25.659 12.148 1.00 54.50 86 ASP A C 1
ATOM 676 O O . ASP A 1 86 ? -23.818 26.134 12.800 1.00 54.50 86 ASP A O 1
ATOM 680 N N . ILE A 1 87 ? -24.512 24.789 11.155 1.00 60.06 87 ILE A N 1
ATOM 681 C CA . ILE A 1 87 ? -23.168 24.304 10.773 1.00 60.06 87 ILE A CA 1
ATOM 682 C C . ILE A 1 87 ? -22.670 25.034 9.512 1.00 60.06 87 ILE A C 1
ATOM 684 O O . ILE A 1 87 ? -22.350 24.408 8.498 1.00 60.06 87 ILE A O 1
ATOM 688 N N . ARG A 1 88 ? -22.630 26.371 9.549 1.00 42.19 88 ARG A N 1
ATOM 689 C CA . ARG A 1 88 ? -22.106 27.202 8.451 1.00 42.19 88 ARG A CA 1
ATOM 690 C C . ARG A 1 88 ? -20.846 27.971 8.825 1.00 42.19 88 ARG A C 1
ATOM 692 O O . ARG A 1 88 ? -20.809 28.552 9.929 1.00 42.19 88 ARG A O 1
#